Protein AF-A0A961JHN7-F1 (afdb_monomer_lite)

Secondary structure (DSSP, 8-state):
-EEEEEEEETTTTEEEEEETT--SPEEEETTSS-------TT-EEEEEEEEETTEEEEEEEEEEESSTTTTHHHHHHHHHHS-------------PPPP--------------PPPP-

Sequence (118 aa):
MYGVVLWSDKLDRKAVIWCEDHGDLALCRQDDTQLGVSLDAGDWIEFDLETARHQRVACNPRLVAEGVYTTLPETLSSAANAPRQPSRRARNSVLSFPARESLSRDERTGISEEPAPV

Structure (mmCIF, N/CA/C/O backbone):
data_AF-A0A961JHN7-F1
#
_entry.id   AF-A0A961JHN7-F1
#
loop_
_atom_site.group_PDB
_atom_site.id
_atom_site.type_symbol
_atom_site.label_atom_id
_atom_site.label_alt_id
_atom_site.label_comp_id
_atom_site.label_asym_id
_atom_site.label_entity_id
_atom_site.label_seq_id
_atom_site.pdbx_PDB_ins_code
_atom_site.Cartn_x
_atom_site.Cartn_y
_atom_site.Cartn_z
_atom_site.occupancy
_atom_site.B_iso_or_equiv
_atom_site.auth_seq_id
_atom_site.auth_comp_id
_atom_site.auth_asym_id
_atom_site.auth_atom_id
_atom_site.pdbx_PDB_model_num
ATOM 1 N N . MET A 1 1 ? -4.583 10.593 -8.949 1.00 93.88 1 MET A N 1
ATOM 2 C CA . MET A 1 1 ? -3.342 10.452 -8.156 1.00 93.88 1 MET A CA 1
ATOM 3 C C . MET A 1 1 ? -2.885 9.013 -8.283 1.00 93.88 1 MET A C 1
ATOM 5 O O . MET A 1 1 ? -3.753 8.150 -8.251 1.00 93.88 1 MET A O 1
ATOM 9 N N . TYR A 1 2 ? -1.596 8.730 -8.439 1.00 96.38 2 TYR A N 1
ATOM 10 C CA . TYR A 1 2 ? -1.072 7.367 -8.364 1.00 96.38 2 TYR A CA 1
ATOM 11 C C . TYR A 1 2 ? -0.470 7.048 -6.996 1.00 96.38 2 TYR A C 1
ATOM 13 O O . TYR A 1 2 ? -0.033 7.915 -6.229 1.00 96.38 2 TYR A O 1
ATOM 21 N N . GLY A 1 3 ? -0.442 5.757 -6.691 1.00 95.94 3 GLY A N 1
ATOM 22 C CA . GLY A 1 3 ? 0.192 5.246 -5.489 1.00 95.94 3 GLY A CA 1
ATOM 23 C C . GLY A 1 3 ? 0.324 3.736 -5.494 1.00 95.94 3 GLY A C 1
ATOM 24 O O . GLY A 1 3 ? -0.217 3.046 -6.357 1.00 95.94 3 GLY A O 1
ATOM 25 N N . VAL A 1 4 ? 1.066 3.237 -4.513 1.00 96.44 4 VAL A N 1
ATOM 26 C CA . VAL A 1 4 ? 1.297 1.808 -4.309 1.00 96.44 4 VAL A CA 1
ATOM 27 C C . VAL A 1 4 ? 0.588 1.357 -3.043 1.00 96.44 4 VAL A C 1
ATOM 29 O O . VAL A 1 4 ? 0.704 1.998 -1.995 1.00 96.44 4 VAL A O 1
ATOM 32 N N . VAL A 1 5 ? -0.130 0.240 -3.120 1.00 95.38 5 VAL A N 1
ATOM 33 C CA . VAL A 1 5 ? -0.755 -0.387 -1.953 1.00 95.38 5 VAL A CA 1
ATOM 34 C C . VAL A 1 5 ? 0.342 -0.973 -1.064 1.00 95.38 5 VAL A C 1
ATOM 36 O O . VAL A 1 5 ? 1.068 -1.875 -1.469 1.00 95.38 5 VAL A O 1
ATOM 39 N N . LEU A 1 6 ? 0.482 -0.468 0.162 1.00 95.44 6 LEU A N 1
ATOM 40 C CA . LEU A 1 6 ? 1.452 -0.996 1.129 1.00 95.44 6 LEU A CA 1
ATOM 41 C C . LEU A 1 6 ? 0.892 -2.165 1.935 1.00 95.44 6 LEU A C 1
ATOM 43 O O . LEU A 1 6 ? 1.634 -3.040 2.374 1.00 95.44 6 LEU A O 1
ATOM 47 N N . TRP A 1 7 ? -0.415 -2.144 2.164 1.00 94.56 7 TRP A N 1
ATOM 48 C CA . TRP A 1 7 ? -1.125 -3.139 2.947 1.00 94.56 7 TRP A CA 1
ATOM 49 C C . TRP A 1 7 ? -2.600 -3.126 2.568 1.00 94.56 7 TRP A C 1
ATOM 51 O O . TRP A 1 7 ? -3.161 -2.058 2.306 1.00 94.56 7 TRP A O 1
ATOM 61 N N . SER A 1 8 ? -3.231 -4.293 2.603 1.00 91.56 8 SER A N 1
ATOM 62 C CA . SER A 1 8 ? -4.671 -4.444 2.456 1.00 91.56 8 SER A CA 1
ATOM 63 C C . SER A 1 8 ? -5.212 -5.528 3.388 1.00 91.56 8 SER A C 1
ATOM 65 O O . SER A 1 8 ? -4.520 -6.484 3.740 1.00 91.56 8 SER A O 1
ATOM 67 N N . ASP A 1 9 ? -6.469 -5.368 3.790 1.00 89.94 9 ASP A N 1
ATOM 68 C CA . ASP A 1 9 ? -7.266 -6.378 4.477 1.00 89.94 9 ASP A CA 1
ATOM 69 C C . ASP A 1 9 ? -8.536 -6.621 3.669 1.00 89.94 9 ASP A C 1
ATOM 71 O O . ASP A 1 9 ? -9.367 -5.725 3.503 1.00 89.94 9 ASP A O 1
ATOM 75 N N . LYS A 1 10 ? -8.675 -7.846 3.156 1.00 84.81 10 LYS A N 1
ATOM 76 C CA . LYS A 1 10 ? -9.801 -8.256 2.310 1.00 84.81 10 LYS A CA 1
ATOM 77 C C . LYS A 1 10 ? -11.095 -8.445 3.104 1.00 84.81 10 LYS A C 1
ATOM 79 O O . LYS A 1 10 ? -12.170 -8.294 2.532 1.00 84.81 10 LYS A O 1
ATOM 84 N N . LEU A 1 11 ? -11.005 -8.772 4.396 1.00 84.50 11 LEU A N 1
ATOM 85 C CA . LEU A 1 11 ? -12.172 -8.956 5.263 1.00 84.50 11 LEU A CA 1
ATOM 86 C C . LEU A 1 11 ? -12.768 -7.602 5.635 1.00 84.50 11 LEU A C 1
ATOM 88 O O . LEU A 1 11 ? -13.969 -7.382 5.490 1.00 84.50 11 LEU A O 1
ATOM 92 N N . ASP A 1 12 ? -11.898 -6.689 6.054 1.00 83.88 12 ASP A N 1
ATOM 93 C CA . ASP A 1 12 ? -12.272 -5.338 6.461 1.00 83.88 12 ASP A CA 1
ATOM 94 C C . ASP A 1 12 ? -12.401 -4.362 5.282 1.00 83.88 12 ASP A C 1
ATOM 96 O O . ASP A 1 12 ? -12.815 -3.221 5.487 1.00 83.88 12 ASP A O 1
ATOM 100 N N . ARG A 1 13 ? -12.019 -4.790 4.069 1.00 86.50 13 ARG A N 1
ATOM 101 C CA . ARG A 1 13 ? -11.968 -3.983 2.838 1.00 86.50 13 ARG A CA 1
ATOM 102 C C . ARG A 1 13 ? -11.243 -2.649 3.021 1.00 86.50 13 ARG A C 1
ATOM 104 O O . ARG A 1 13 ? -11.697 -1.588 2.581 1.00 86.50 13 ARG A O 1
ATOM 111 N N . LYS A 1 14 ? -10.096 -2.703 3.692 1.00 90.75 14 LYS A N 1
ATOM 112 C CA . LYS A 1 14 ? -9.240 -1.542 3.962 1.00 90.75 14 LYS A CA 1
ATOM 113 C C . LYS A 1 14 ? -7.927 -1.690 3.229 1.00 90.75 14 LYS A C 1
ATOM 115 O O . LYS A 1 14 ? -7.404 -2.792 3.115 1.00 90.75 14 LYS A O 1
ATOM 120 N N . ALA A 1 15 ? -7.366 -0.570 2.800 1.00 92.88 15 ALA A N 1
ATOM 121 C CA . ALA A 1 15 ? -6.009 -0.532 2.286 1.00 92.88 15 ALA A CA 1
ATOM 122 C C . ALA A 1 15 ? -5.286 0.743 2.722 1.00 92.88 15 ALA A C 1
ATOM 124 O O . ALA A 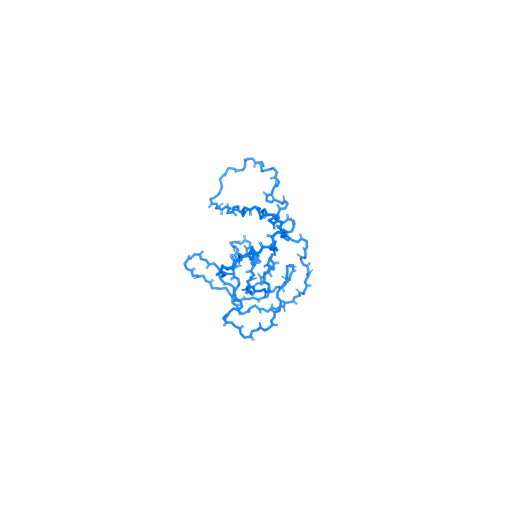1 15 ? -5.900 1.787 2.953 1.00 92.88 15 ALA A O 1
ATOM 125 N N . VAL A 1 16 ? -3.966 0.638 2.834 1.00 94.69 16 VAL A N 1
ATOM 126 C CA . VAL A 1 16 ? -3.052 1.754 3.074 1.00 94.69 16 VAL A CA 1
ATOM 127 C C . VAL A 1 16 ? -2.233 1.959 1.812 1.00 94.69 16 VAL A C 1
ATOM 129 O O . VAL A 1 16 ? -1.628 1.017 1.303 1.00 94.69 16 VAL A O 1
ATOM 132 N N . ILE A 1 17 ? -2.212 3.191 1.319 1.00 95.25 17 ILE A N 1
ATOM 133 C CA . ILE A 1 17 ? -1.596 3.547 0.045 1.00 95.25 17 ILE A CA 1
ATOM 134 C C . ILE A 1 17 ? -0.488 4.561 0.296 1.00 95.25 17 ILE A C 1
ATOM 136 O O . ILE A 1 17 ? -0.678 5.558 1.002 1.00 95.25 17 ILE A O 1
ATOM 140 N N . TRP A 1 18 ? 0.668 4.308 -0.308 1.00 95.69 18 TRP A N 1
ATOM 141 C CA . TRP A 1 18 ? 1.730 5.291 -0.411 1.00 95.69 18 TRP A CA 1
ATOM 142 C C . TRP A 1 18 ? 1.579 6.076 -1.703 1.00 95.69 18 TRP A C 1
ATOM 144 O O . TRP A 1 18 ? 1.527 5.510 -2.794 1.00 95.69 18 TRP A O 1
ATOM 154 N N . CYS A 1 19 ? 1.469 7.386 -1.552 1.00 95.31 19 CYS A N 1
ATOM 155 C CA . CYS A 1 19 ? 1.170 8.298 -2.636 1.00 95.31 19 CYS A CA 1
ATOM 156 C C . CYS A 1 19 ? 2.442 8.692 -3.406 1.00 95.31 19 CYS A C 1
ATOM 158 O O . CYS A 1 19 ? 3.514 8.824 -2.816 1.00 95.31 19 CYS A O 1
ATOM 160 N N . GLU A 1 20 ? 2.309 8.962 -4.706 1.00 95.25 20 GLU A N 1
ATOM 161 C CA . GLU A 1 20 ? 3.402 9.433 -5.580 1.00 95.25 20 GLU A CA 1
ATOM 162 C C . GLU A 1 20 ? 4.072 10.740 -5.125 1.00 95.25 20 GLU A C 1
ATOM 164 O O . GLU A 1 20 ? 5.203 11.030 -5.502 1.00 95.25 20 GLU A O 1
ATOM 169 N N . ASP A 1 21 ? 3.383 11.536 -4.304 1.00 92.88 21 ASP A N 1
ATOM 170 C CA . ASP A 1 21 ? 3.909 12.780 -3.741 1.00 92.88 21 ASP A CA 1
ATOM 171 C C . ASP A 1 21 ? 4.825 12.557 -2.529 1.00 92.88 21 ASP A C 1
ATOM 173 O O . ASP A 1 21 ? 5.353 13.518 -1.968 1.00 92.88 21 ASP A O 1
ATOM 177 N N . HIS A 1 22 ? 5.004 11.298 -2.116 1.00 89.88 22 HIS A N 1
ATOM 178 C CA . HIS A 1 22 ? 5.784 10.876 -0.955 1.00 89.88 22 HIS A CA 1
ATOM 179 C C . HIS A 1 22 ? 5.378 11.573 0.359 1.00 89.88 22 HIS A C 1
ATOM 181 O O . HIS A 1 22 ? 6.170 11.628 1.303 1.00 89.88 22 HIS A O 1
ATOM 187 N N . GLY A 1 23 ? 4.158 12.113 0.425 1.00 86.62 23 GLY A N 1
ATOM 188 C CA . GLY A 1 23 ? 3.597 12.730 1.619 1.00 86.62 23 GLY A CA 1
ATOM 189 C C . GLY A 1 23 ? 3.029 11.698 2.594 1.00 86.62 23 GLY A C 1
ATOM 190 O O . GLY A 1 23 ? 3.415 10.527 2.603 1.00 86.62 23 GLY A O 1
ATOM 191 N N . ASP A 1 24 ? 2.070 12.131 3.414 1.00 91.25 24 ASP A N 1
ATOM 192 C CA . ASP A 1 24 ? 1.380 11.233 4.342 1.00 91.25 24 ASP A CA 1
ATOM 193 C C . ASP A 1 24 ? 0.632 10.115 3.597 1.00 91.25 24 ASP A C 1
ATOM 195 O O . ASP A 1 24 ? 0.217 10.273 2.444 1.00 91.25 24 ASP A O 1
ATOM 199 N N . LEU A 1 25 ? 0.444 8.986 4.282 1.00 94.44 25 LEU A N 1
ATOM 200 C CA . LEU A 1 25 ? -0.263 7.824 3.749 1.00 94.44 25 LEU A CA 1
ATOM 201 C C . LEU A 1 25 ? -1.748 8.125 3.538 1.00 94.44 25 LEU A C 1
ATOM 203 O O . LEU A 1 25 ? -2.365 8.836 4.334 1.00 94.44 25 LEU A O 1
ATOM 207 N N . ALA A 1 26 ? -2.327 7.528 2.498 1.00 94.50 26 ALA A N 1
ATOM 208 C CA . ALA A 1 26 ? -3.759 7.578 2.239 1.00 94.50 26 ALA A CA 1
ATOM 209 C C . ALA A 1 26 ? -4.440 6.276 2.674 1.00 94.50 26 ALA A C 1
ATOM 211 O O . ALA A 1 26 ? -3.906 5.179 2.499 1.00 94.50 26 ALA A O 1
ATOM 212 N N . LEU A 1 27 ? -5.636 6.404 3.243 1.00 93.00 27 LEU A N 1
ATOM 213 C CA . LEU A 1 27 ? -6.474 5.280 3.642 1.00 93.00 27 LEU A CA 1
ATOM 214 C C . LEU A 1 27 ? -7.576 5.072 2.612 1.00 93.00 27 LEU A C 1
ATOM 216 O O . LEU A 1 27 ? -8.328 5.996 2.315 1.00 93.00 27 LEU A O 1
ATOM 220 N N . CYS A 1 28 ? -7.707 3.852 2.115 1.00 89.94 28 CYS A N 1
ATOM 221 C CA . CYS A 1 28 ? -8.840 3.443 1.301 1.00 89.94 28 CYS A CA 1
ATOM 222 C C . CYS A 1 28 ? -9.769 2.559 2.133 1.00 89.94 28 CYS A C 1
ATOM 224 O O . CYS A 1 28 ? -9.314 1.664 2.853 1.00 89.94 28 CYS A O 1
ATOM 226 N N . ARG A 1 29 ? -11.072 2.811 2.029 1.00 86.38 29 ARG A N 1
ATOM 227 C CA . ARG A 1 29 ? -12.131 1.932 2.526 1.00 86.38 29 ARG A CA 1
ATOM 228 C C . ARG A 1 29 ? -13.018 1.611 1.338 1.00 86.38 29 ARG A C 1
ATOM 230 O O . ARG A 1 29 ? -13.594 2.524 0.756 1.00 86.38 29 ARG A O 1
ATOM 237 N N . GLN A 1 30 ? -13.144 0.339 0.977 1.00 69.88 30 GLN A N 1
ATOM 238 C CA . GLN A 1 30 ? -13.983 -0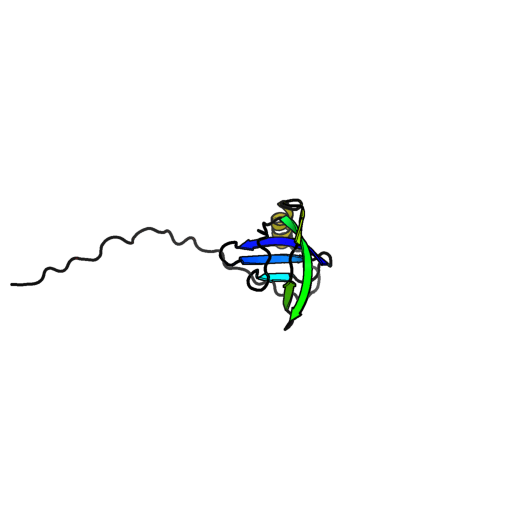.058 -0.163 1.00 69.88 30 GLN A CA 1
ATOM 239 C C . GLN A 1 30 ? -15.475 -0.121 0.211 1.00 69.88 30 GLN A C 1
ATOM 241 O O . GLN A 1 30 ? -16.262 -0.776 -0.464 1.00 69.88 30 GLN A O 1
ATOM 246 N N . ASP A 1 31 ? 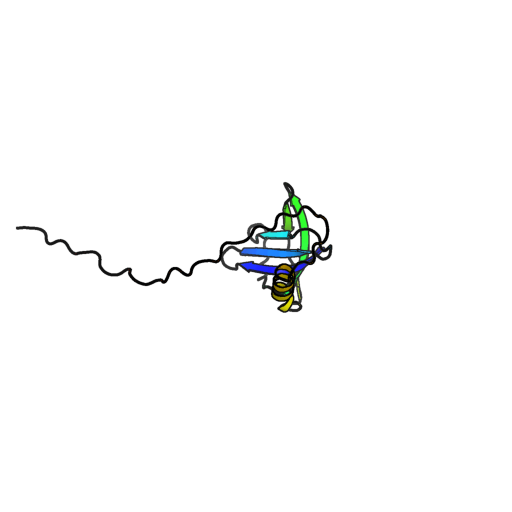-15.869 0.538 1.303 1.00 65.38 31 ASP A N 1
ATOM 247 C CA . ASP A 1 31 ? -17.256 0.610 1.763 1.00 65.38 31 ASP A CA 1
ATOM 248 C C . ASP A 1 31 ? -18.082 1.604 0.929 1.00 65.38 31 ASP A C 1
ATOM 250 O O . ASP A 1 31 ? -19.292 1.435 0.805 1.00 65.38 31 ASP A O 1
ATOM 254 N N . ASP A 1 32 ? -17.427 2.608 0.329 1.00 52.28 32 ASP A N 1
ATOM 255 C CA . ASP A 1 32 ? -18.106 3.742 -0.310 1.00 52.28 32 ASP A CA 1
ATOM 256 C C . ASP A 1 32 ? -18.290 3.622 -1.828 1.00 52.28 32 ASP A C 1
ATOM 258 O O . ASP A 1 32 ? -19.023 4.420 -2.411 1.00 52.28 32 ASP A O 1
ATOM 262 N N . THR A 1 33 ? -17.667 2.661 -2.521 1.00 45.94 33 THR A N 1
ATOM 263 C CA . THR A 1 33 ? -17.687 2.676 -3.994 1.00 45.94 33 THR A CA 1
ATOM 264 C C . THR A 1 33 ? -17.734 1.300 -4.645 1.00 45.94 33 THR A C 1
ATOM 266 O O . THR A 1 33 ? -17.109 0.332 -4.235 1.00 45.94 33 THR A O 1
ATOM 269 N N . GLN A 1 34 ? -18.517 1.267 -5.715 1.00 51.81 34 GLN A N 1
ATOM 270 C CA . GLN A 1 34 ? -19.004 0.159 -6.529 1.00 51.81 34 GLN A CA 1
ATOM 271 C C . GLN A 1 34 ? -17.928 -0.640 -7.295 1.00 51.81 34 GLN A C 1
ATOM 273 O O . GLN A 1 34 ? -18.231 -1.237 -8.327 1.00 51.81 34 GLN A O 1
ATOM 278 N N . LEU A 1 35 ? -16.672 -0.650 -6.849 1.00 55.34 35 LEU A N 1
ATOM 279 C CA . LEU A 1 35 ? -15.578 -1.312 -7.555 1.00 55.34 35 LEU A CA 1
ATOM 280 C C . LEU A 1 35 ? -15.158 -2.584 -6.822 1.00 55.34 35 LEU A C 1
ATOM 282 O O . LEU A 1 35 ? -14.486 -2.544 -5.798 1.00 55.34 35 LEU A O 1
ATOM 286 N N . GLY A 1 36 ? -15.511 -3.732 -7.403 1.00 61.75 36 GLY A N 1
ATOM 287 C CA . GLY A 1 36 ? -15.032 -5.060 -7.008 1.00 61.75 36 GLY A CA 1
ATOM 288 C C . GLY A 1 36 ? -13.550 -5.304 -7.322 1.00 61.75 36 GLY A C 1
ATOM 289 O O . GLY A 1 36 ? -13.193 -6.396 -7.751 1.00 61.75 36 GLY A O 1
ATOM 290 N N . VAL A 1 37 ? -12.694 -4.290 -7.167 1.00 72.12 37 VAL A N 1
ATOM 291 C CA . VAL A 1 37 ? -11.248 -4.410 -7.368 1.00 72.12 37 VAL A CA 1
ATOM 292 C C . VAL A 1 37 ? -10.626 -4.921 -6.071 1.00 72.12 37 VAL A C 1
ATOM 294 O O . VAL A 1 37 ? -10.671 -4.250 -5.041 1.00 72.12 37 VAL A O 1
ATOM 297 N N . SER A 1 38 ? -10.053 -6.124 -6.112 1.00 83.94 38 SER A N 1
ATOM 298 C CA . SER A 1 38 ? -9.213 -6.637 -5.026 1.00 83.94 38 SER A CA 1
ATOM 299 C C . SER A 1 38 ? -7.880 -5.902 -5.070 1.00 83.94 38 SER A C 1
ATOM 301 O O . SER A 1 38 ? -7.205 -5.949 -6.090 1.00 83.94 38 SER A O 1
ATOM 303 N N . LEU A 1 39 ? -7.525 -5.225 -3.980 1.00 89.81 39 LEU A N 1
ATOM 304 C CA . LEU A 1 39 ? -6.225 -4.579 -3.828 1.00 89.81 39 LEU A CA 1
ATOM 305 C C . LEU A 1 39 ? -5.317 -5.470 -2.988 1.00 89.81 39 LEU A C 1
ATOM 307 O O . LEU A 1 39 ? -5.692 -5.872 -1.883 1.00 89.81 39 LEU A O 1
ATOM 311 N N . ASP A 1 40 ? -4.123 -5.737 -3.490 1.00 92.56 40 ASP A N 1
ATOM 312 C CA . ASP A 1 40 ? -3.073 -6.495 -2.828 1.00 92.56 40 ASP A CA 1
ATOM 313 C C . ASP A 1 40 ? -1.812 -5.636 -2.649 1.00 92.56 40 ASP A C 1
ATOM 315 O O . ASP A 1 40 ? -1.576 -4.645 -3.342 1.00 92.56 40 ASP A O 1
ATOM 319 N N . ALA A 1 41 ? -1.003 -5.973 -1.643 1.00 94.38 41 ALA A N 1
ATOM 320 C CA . ALA A 1 41 ? 0.216 -5.225 -1.363 1.00 94.38 41 ALA A CA 1
ATOM 321 C C . ALA A 1 41 ? 1.190 -5.300 -2.553 1.00 94.38 41 ALA A C 1
ATOM 323 O O . ALA A 1 41 ? 1.509 -6.379 -3.050 1.00 94.38 41 ALA A O 1
ATOM 324 N N . GLY A 1 42 ? 1.692 -4.142 -2.981 1.00 94.38 42 GLY A N 1
ATOM 325 C CA . GLY A 1 42 ? 2.543 -3.990 -4.158 1.00 94.38 42 GLY A CA 1
ATOM 326 C C . GLY A 1 42 ? 1.802 -3.619 -5.442 1.00 94.38 42 GLY A C 1
ATOM 327 O O . GLY A 1 42 ? 2.466 -3.370 -6.450 1.00 94.38 42 GLY A O 1
ATOM 328 N N . ASP A 1 43 ? 0.471 -3.535 -5.417 1.00 94.81 43 ASP A N 1
ATOM 329 C CA . ASP A 1 43 ? -0.309 -3.064 -6.560 1.00 94.81 43 ASP A CA 1
ATOM 330 C C . ASP A 1 43 ? -0.093 -1.576 -6.811 1.00 94.81 43 ASP A C 1
ATOM 332 O O . ASP A 1 43 ? -0.065 -0.762 -5.882 1.00 94.81 43 ASP A O 1
ATOM 336 N N . TRP A 1 44 ? 0.021 -1.223 -8.089 1.00 96.12 44 TRP A N 1
ATOM 337 C CA . TRP A 1 44 ? 0.068 0.155 -8.549 1.00 96.12 44 TRP A CA 1
ATOM 338 C C . TRP A 1 44 ? -1.323 0.593 -8.990 1.00 96.12 44 TRP A C 1
ATOM 340 O O . TRP A 1 44 ? -1.951 -0.046 -9.840 1.00 96.12 44 TRP A O 1
ATOM 350 N N . ILE A 1 45 ? -1.810 1.681 -8.402 1.00 94.69 45 ILE A N 1
ATOM 351 C CA . ILE A 1 45 ? -3.190 2.129 -8.563 1.00 94.69 45 ILE A CA 1
ATOM 352 C C . ILE A 1 45 ? -3.277 3.620 -8.874 1.00 94.69 45 ILE A C 1
ATOM 354 O O . ILE A 1 45 ? -2.409 4.405 -8.492 1.00 94.69 45 ILE A O 1
ATOM 358 N N . GLU A 1 46 ? -4.372 3.999 -9.520 1.00 95.56 46 GLU A N 1
ATOM 359 C CA . GLU A 1 46 ? -4.850 5.369 -9.670 1.00 95.56 46 GLU A CA 1
ATOM 360 C C . GLU A 1 46 ? -6.064 5.582 -8.753 1.00 95.56 46 GLU A C 1
ATOM 362 O O . GLU A 1 46 ? -6.905 4.699 -8.620 1.00 95.56 46 GLU A O 1
ATOM 367 N N . PHE A 1 47 ? -6.176 6.739 -8.108 1.00 93.44 47 PHE A N 1
ATOM 368 C CA . PHE A 1 47 ? -7.288 7.077 -7.221 1.00 93.44 47 PHE A CA 1
ATOM 369 C C . PHE A 1 47 ? -7.505 8.592 -7.122 1.00 93.44 47 PHE A C 1
ATOM 371 O O . PHE A 1 47 ? -6.626 9.399 -7.454 1.00 93.44 47 PHE A O 1
ATOM 378 N N . ASP A 1 48 ? -8.672 8.968 -6.608 1.00 93.69 48 ASP A N 1
ATOM 379 C CA . ASP A 1 48 ? -9.004 10.334 -6.216 1.00 93.69 48 ASP A CA 1
ATOM 380 C C . ASP A 1 48 ? -8.616 10.553 -4.750 1.00 93.69 48 ASP A C 1
ATOM 382 O O . ASP A 1 48 ? -8.867 9.699 -3.899 1.00 93.69 48 ASP A O 1
ATOM 386 N N . LEU A 1 49 ? -7.990 11.688 -4.437 1.00 92.50 49 LEU A N 1
ATOM 387 C CA . LEU A 1 49 ? -7.561 12.002 -3.077 1.00 92.50 49 LEU A CA 1
ATOM 388 C C . LEU A 1 49 ? -8.486 13.040 -2.446 1.00 92.50 49 LEU A C 1
ATOM 390 O O . LEU A 1 49 ? -8.539 14.188 -2.885 1.00 92.50 49 LEU A O 1
ATOM 394 N N . GLU A 1 50 ? -9.108 12.665 -1.337 1.00 92.69 50 GLU A N 1
ATOM 395 C CA . GLU A 1 50 ? -9.840 13.580 -0.471 1.00 92.69 50 GLU A CA 1
ATOM 396 C C . GLU A 1 50 ? -9.091 13.777 0.846 1.00 92.69 50 GLU A C 1
ATOM 398 O O . GLU A 1 50 ? -8.488 12.856 1.396 1.00 92.69 50 GLU A O 1
ATOM 403 N N . THR A 1 51 ? -9.109 15.000 1.377 1.00 90.56 51 THR A N 1
ATOM 404 C CA . THR A 1 51 ? -8.535 15.292 2.695 1.00 90.56 51 THR A CA 1
ATOM 405 C C . THR A 1 51 ? -9.638 15.740 3.635 1.00 90.56 51 THR A C 1
ATOM 407 O O . THR A 1 51 ? -10.210 16.816 3.472 1.00 90.56 51 THR A O 1
ATOM 410 N N . ALA A 1 52 ? -9.914 14.930 4.653 1.00 83.81 52 ALA A N 1
ATOM 411 C CA . ALA A 1 52 ? -10.922 15.215 5.663 1.00 83.81 52 ALA A CA 1
ATOM 412 C C . ALA A 1 52 ? -10.304 15.089 7.057 1.00 83.81 52 ALA A C 1
ATOM 414 O O . ALA A 1 52 ? -9.683 14.083 7.383 1.00 83.81 52 ALA A O 1
ATOM 415 N N . ARG A 1 53 ? -10.474 16.112 7.905 1.00 85.25 53 ARG A N 1
ATOM 416 C CA . ARG A 1 53 ? -9.976 16.120 9.300 1.00 85.25 53 ARG A CA 1
ATOM 417 C C . ARG A 1 53 ? -8.479 15.772 9.438 1.00 85.25 53 ARG A C 1
ATOM 419 O O . ARG A 1 53 ? -8.102 15.121 10.404 1.00 85.25 53 ARG A O 1
ATOM 426 N N . HIS A 1 54 ? -7.634 16.238 8.513 1.00 85.00 54 HIS A N 1
ATOM 427 C CA . HIS A 1 54 ? -6.192 15.921 8.433 1.00 85.00 54 HIS A CA 1
ATOM 428 C C . HIS A 1 54 ? -5.863 14.460 8.090 1.00 85.00 54 HIS A C 1
ATOM 430 O O . HIS A 1 54 ? -4.715 14.046 8.209 1.00 85.00 54 HIS A O 1
ATOM 436 N N . GLN A 1 55 ? -6.846 13.682 7.643 1.00 89.00 55 GLN A N 1
ATOM 437 C CA . GLN A 1 55 ? -6.638 12.344 7.117 1.00 89.00 55 GLN A CA 1
ATOM 438 C C . GLN A 1 55 ? -6.795 12.363 5.598 1.00 89.00 55 GLN A C 1
ATOM 440 O O . GLN A 1 55 ? -7.752 12.927 5.065 1.00 89.00 55 GLN A O 1
ATOM 445 N N . ARG A 1 56 ? -5.851 11.720 4.916 1.00 93.81 56 ARG A N 1
ATOM 446 C CA . ARG A 1 56 ? -5.892 11.473 3.477 1.00 93.81 56 ARG A CA 1
ATOM 447 C C . ARG A 1 56 ? -6.720 10.221 3.209 1.00 93.81 56 ARG A C 1
ATOM 449 O O . ARG A 1 56 ? -6.443 9.161 3.775 1.00 93.81 56 ARG A O 1
ATOM 456 N N . VAL A 1 57 ? -7.734 10.348 2.368 1.00 93.31 57 VAL A N 1
ATOM 457 C CA . VAL A 1 57 ? -8.635 9.265 1.978 1.00 93.31 57 VAL A CA 1
ATOM 458 C C . VAL A 1 57 ? -8.517 9.057 0.475 1.00 93.31 57 VAL A C 1
ATOM 460 O O . VAL A 1 57 ? -8.593 10.013 -0.293 1.00 93.31 57 VAL A O 1
ATOM 463 N N . ALA A 1 58 ? -8.279 7.813 0.074 1.00 92.75 58 ALA A N 1
ATOM 464 C CA . ALA A 1 58 ? -8.238 7.408 -1.321 1.00 92.75 58 ALA A CA 1
ATOM 465 C C . ALA A 1 58 ? -9.610 6.869 -1.740 1.00 92.75 58 ALA A C 1
ATOM 467 O O . ALA A 1 58 ? -10.091 5.873 -1.190 1.00 92.75 58 ALA A O 1
ATOM 468 N N . CYS A 1 59 ? -10.204 7.525 -2.727 1.00 91.12 59 CYS A N 1
ATOM 469 C CA . CYS A 1 59 ? -11.513 7.230 -3.292 1.00 91.12 59 CYS A CA 1
ATOM 470 C C . CYS A 1 59 ? -11.358 6.697 -4.724 1.00 91.12 59 CYS A C 1
ATOM 472 O O . CYS A 1 59 ? -10.377 6.995 -5.403 1.00 91.12 59 CYS A O 1
ATOM 474 N N . ASN A 1 60 ? -12.337 5.921 -5.198 1.00 90.12 60 ASN A N 1
ATOM 475 C CA . ASN A 1 60 ? -12.376 5.400 -6.572 1.00 90.12 60 ASN A CA 1
ATOM 476 C C . ASN A 1 60 ? -11.074 4.707 -7.043 1.00 90.12 60 ASN A C 1
ATOM 478 O O . ASN A 1 60 ? -10.567 5.050 -8.115 1.00 90.12 60 ASN A O 1
ATOM 482 N N . PRO A 1 61 ? -10.504 3.750 -6.282 1.00 91.00 61 PRO A N 1
ATOM 483 C CA . PRO A 1 61 ? -9.252 3.113 -6.675 1.00 91.00 61 PRO A CA 1
ATOM 484 C C . PRO A 1 61 ? -9.418 2.303 -7.968 1.00 91.00 61 PRO A C 1
ATOM 486 O O . PRO A 1 61 ? -10.333 1.490 -8.096 1.00 91.00 61 PRO A O 1
ATOM 489 N N . ARG A 1 62 ? -8.497 2.491 -8.910 1.00 92.00 62 ARG A N 1
ATOM 490 C CA . ARG A 1 62 ? -8.382 1.763 -10.175 1.00 92.00 62 ARG A CA 1
ATOM 491 C C . ARG A 1 62 ? -7.019 1.099 -10.248 1.00 92.00 62 ARG A C 1
ATOM 493 O O . ARG A 1 62 ? -5.993 1.752 -10.083 1.00 92.00 62 ARG A O 1
ATOM 500 N N . LEU A 1 63 ? -7.014 -0.198 -10.515 1.00 92.44 63 LEU A N 1
ATOM 501 C CA . LEU A 1 63 ? -5.787 -0.954 -10.700 1.00 92.44 63 LEU A CA 1
ATOM 502 C C . LEU A 1 63 ? -5.121 -0.557 -12.023 1.00 92.44 63 LEU A C 1
ATOM 504 O O . LEU A 1 63 ? -5.745 -0.638 -13.080 1.00 92.44 63 LEU A O 1
ATOM 508 N N . VAL A 1 64 ? -3.863 -0.126 -11.949 1.00 94.88 64 VAL A N 1
ATOM 509 C CA . VAL A 1 64 ? -3.032 0.196 -13.117 1.00 94.88 64 VAL A CA 1
ATOM 510 C C . VAL A 1 64 ? -2.165 -1.006 -13.472 1.00 94.88 64 VAL A C 1
ATOM 512 O O . VAL A 1 64 ? -2.093 -1.389 -14.638 1.00 94.88 64 VAL A O 1
ATOM 515 N N . ALA A 1 65 ? -1.528 -1.615 -12.468 1.00 93.81 65 ALA A N 1
ATOM 516 C CA . ALA A 1 65 ? -0.750 -2.836 -12.630 1.00 93.81 65 ALA A CA 1
ATOM 517 C C . ALA A 1 65 ? -0.668 -3.631 -11.318 1.00 93.81 65 ALA A C 1
ATOM 519 O O . ALA A 1 65 ? -0.450 -3.062 -10.248 1.00 93.81 65 ALA A O 1
ATOM 520 N N . GLU A 1 66 ? -0.800 -4.952 -11.419 1.00 93.19 66 GLU A N 1
ATOM 521 C CA . GLU A 1 66 ? -0.752 -5.874 -10.279 1.00 93.19 66 GLU A CA 1
ATOM 522 C C . GLU A 1 66 ? 0.691 -6.172 -9.863 1.00 93.19 66 GLU A C 1
ATOM 524 O O . GLU A 1 66 ? 1.549 -6.438 -10.708 1.00 93.19 66 GLU A O 1
ATOM 529 N N . GLY A 1 67 ? 0.962 -6.149 -8.557 1.00 89.69 67 GLY A N 1
ATOM 530 C CA . GLY A 1 67 ? 2.177 -6.704 -7.953 1.00 89.69 67 GLY A CA 1
ATOM 531 C C . GLY A 1 67 ? 3.525 -6.123 -8.409 1.00 89.69 67 GLY A C 1
ATOM 532 O O . GLY A 1 67 ? 4.570 -6.710 -8.118 1.00 89.69 67 GLY A O 1
ATOM 533 N N . VAL A 1 68 ? 3.545 -4.978 -9.098 1.00 93.62 68 VAL A N 1
ATOM 534 C CA . VAL A 1 68 ? 4.780 -4.363 -9.629 1.00 93.62 68 VAL A CA 1
ATOM 535 C C . VAL A 1 68 ? 5.759 -3.985 -8.512 1.00 93.62 68 VAL A C 1
ATOM 537 O O . VAL A 1 68 ? 6.973 -3.997 -8.711 1.00 93.62 68 VAL A O 1
ATOM 540 N N . TYR A 1 69 ? 5.243 -3.694 -7.317 1.00 93.44 69 TYR A N 1
ATOM 541 C CA . TYR A 1 69 ? 6.009 -3.181 -6.184 1.00 93.44 69 TYR A CA 1
ATOM 542 C C . TYR A 1 69 ? 5.885 -4.058 -4.929 1.00 93.44 69 TYR A C 1
ATOM 544 O O . TYR A 1 69 ? 5.863 -3.554 -3.808 1.00 93.44 69 TYR A O 1
ATOM 552 N N . THR A 1 70 ? 5.820 -5.380 -5.088 1.00 92.19 70 THR A N 1
ATOM 553 C CA . THR A 1 70 ? 5.660 -6.352 -3.980 1.00 92.19 70 THR A CA 1
ATOM 554 C C . THR A 1 70 ? 6.722 -6.266 -2.881 1.00 92.19 70 THR A C 1
ATOM 556 O O . THR A 1 70 ? 6.421 -6.530 -1.721 1.00 92.19 70 THR A O 1
ATOM 559 N N . THR A 1 71 ? 7.953 -5.862 -3.205 1.00 92.12 71 THR A N 1
ATOM 560 C CA . THR A 1 71 ? 9.052 -5.722 -2.229 1.00 92.12 71 THR A CA 1
ATOM 561 C C . THR A 1 71 ? 9.063 -4.371 -1.514 1.00 92.12 71 THR A C 1
ATOM 563 O O . THR A 1 71 ? 9.817 -4.170 -0.557 1.00 92.12 71 THR A O 1
ATOM 566 N N . LEU A 1 72 ? 8.242 -3.418 -1.962 1.00 91.12 72 LEU A N 1
ATOM 567 C CA . LEU A 1 72 ? 8.236 -2.059 -1.434 1.00 91.12 72 LEU A CA 1
ATOM 568 C C . LEU A 1 72 ? 7.800 -1.983 0.040 1.00 91.12 72 LEU A C 1
ATOM 570 O O . LEU A 1 72 ? 8.490 -1.298 0.799 1.00 91.12 72 LEU A O 1
ATOM 574 N N . PRO A 1 73 ? 6.739 -2.686 0.494 1.00 89.25 73 PRO A N 1
ATOM 575 C CA . PRO A 1 73 ? 6.340 -2.660 1.902 1.00 89.25 73 PRO A CA 1
ATOM 576 C C . PRO A 1 73 ? 7.453 -3.151 2.834 1.00 89.25 73 PRO A C 1
ATOM 578 O O . PRO A 1 73 ? 7.710 -2.546 3.879 1.00 89.25 73 PRO A O 1
ATOM 581 N N . GLU A 1 74 ? 8.155 -4.215 2.436 1.00 90.44 74 GLU A N 1
ATOM 582 C CA . GLU A 1 74 ? 9.288 -4.754 3.188 1.00 90.44 74 GLU A CA 1
ATOM 583 C C . GLU A 1 74 ? 10.457 -3.765 3.194 1.00 90.44 74 GLU A C 1
ATOM 585 O O . GLU A 1 74 ? 10.967 -3.425 4.258 1.00 90.44 74 GLU A O 1
ATOM 590 N N . THR A 1 75 ? 10.810 -3.209 2.033 1.00 91.00 75 THR A N 1
ATOM 591 C CA . THR A 1 75 ? 11.901 -2.231 1.901 1.00 91.00 75 THR A CA 1
ATOM 592 C C . THR A 1 75 ? 11.671 -0.996 2.776 1.00 91.00 75 THR A C 1
ATOM 594 O O . THR A 1 75 ? 12.586 -0.544 3.468 1.00 91.00 75 THR A O 1
ATOM 597 N N . LEU A 1 76 ? 10.444 -0.464 2.797 1.00 87.69 76 LEU A N 1
ATOM 598 C CA . LEU A 1 76 ? 10.072 0.660 3.660 1.00 87.69 76 LEU A CA 1
ATOM 599 C C . LEU A 1 76 ? 10.138 0.285 5.144 1.00 87.69 76 LEU A C 1
ATOM 601 O O . LEU A 1 76 ? 10.622 1.076 5.955 1.00 87.69 76 LEU A O 1
ATOM 605 N N . SER A 1 77 ? 9.713 -0.928 5.500 1.00 88.38 77 SER A N 1
ATOM 606 C CA . SER A 1 77 ? 9.788 -1.436 6.874 1.00 88.38 77 SER A CA 1
ATOM 607 C C . SER A 1 77 ? 11.239 -1.594 7.339 1.00 88.38 77 SER A C 1
ATOM 609 O O . SER A 1 77 ? 11.594 -1.163 8.437 1.00 88.38 77 SER A O 1
ATOM 611 N N . SER A 1 78 ? 12.115 -2.142 6.494 1.00 88.94 78 SER A N 1
ATOM 612 C CA . SER A 1 78 ? 13.551 -2.241 6.766 1.00 88.94 78 SER A CA 1
ATOM 613 C C . SER A 1 78 ? 14.197 -0.864 6.903 1.00 88.94 78 SER A C 1
ATOM 615 O O . SER A 1 78 ? 14.976 -0.645 7.829 1.00 88.94 78 SER A O 1
ATOM 617 N N . ALA A 1 79 ? 13.845 0.088 6.035 1.00 87.62 79 ALA A N 1
ATOM 618 C CA . ALA A 1 79 ? 14.349 1.458 6.105 1.00 87.62 79 ALA A CA 1
ATOM 619 C C . ALA A 1 79 ? 13.890 2.189 7.378 1.00 87.62 79 ALA A C 1
ATOM 621 O O . ALA A 1 79 ? 14.663 2.946 7.966 1.00 87.62 79 ALA A O 1
ATOM 622 N N . ALA A 1 80 ? 12.661 1.942 7.838 1.00 84.31 80 ALA A N 1
ATOM 623 C CA . ALA A 1 80 ? 12.146 2.497 9.087 1.00 84.31 80 ALA A CA 1
ATOM 624 C C . ALA A 1 80 ? 12.868 1.938 10.327 1.00 84.31 80 ALA A C 1
ATOM 626 O O . ALA A 1 80 ? 13.069 2.672 11.296 1.00 84.31 80 ALA A O 1
ATOM 627 N N . ASN A 1 81 ? 13.284 0.668 10.276 1.00 83.38 81 ASN A N 1
ATOM 628 C CA . ASN A 1 81 ? 13.980 -0.032 11.361 1.00 83.38 81 ASN A CA 1
ATOM 629 C C . ASN A 1 81 ? 15.512 0.100 11.313 1.00 83.38 81 ASN A C 1
ATOM 631 O O . ASN A 1 81 ? 16.197 -0.325 12.245 1.00 83.38 81 ASN A O 1
ATOM 635 N N . ALA A 1 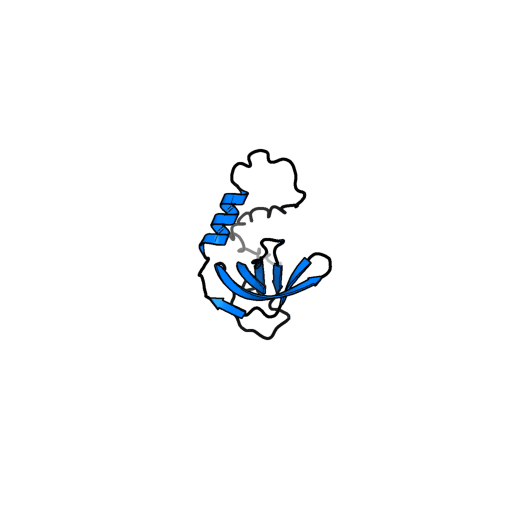82 ? 16.068 0.675 10.244 1.00 78.56 82 ALA A N 1
ATOM 636 C CA . ALA A 1 82 ? 17.499 0.909 10.135 1.00 78.56 82 ALA A CA 1
ATOM 637 C C . ALA A 1 82 ? 17.982 1.872 11.242 1.00 78.56 82 ALA A C 1
ATOM 639 O O . ALA A 1 82 ? 17.246 2.793 11.620 1.00 78.56 82 ALA A O 1
ATOM 640 N N . PRO A 1 83 ? 19.220 1.713 11.756 1.00 74.38 83 PRO A N 1
ATOM 641 C CA . PRO A 1 83 ? 19.769 2.614 12.759 1.00 74.38 83 PRO A CA 1
ATOM 642 C C . PRO A 1 83 ? 19.767 4.041 12.214 1.00 74.38 83 PRO A C 1
ATOM 644 O O . PRO A 1 83 ? 20.548 4.400 11.330 1.00 74.38 83 PRO A O 1
ATOM 647 N N . ARG A 1 84 ? 18.859 4.868 12.734 1.00 62.84 84 ARG A N 1
ATOM 648 C CA . ARG A 1 84 ? 18.791 6.277 12.370 1.00 62.84 84 ARG A CA 1
ATOM 649 C C . ARG A 1 84 ? 20.069 6.948 12.856 1.00 62.84 84 ARG A C 1
ATOM 651 O O . ARG A 1 84 ? 20.247 7.143 14.058 1.00 62.84 84 ARG A O 1
ATOM 658 N N . GLN A 1 85 ? 20.940 7.356 11.932 1.00 60.38 85 GLN A N 1
ATOM 659 C CA . GLN A 1 85 ? 21.890 8.418 12.252 1.00 60.38 85 GLN A CA 1
ATOM 660 C C . GLN A 1 85 ? 21.078 9.614 12.776 1.00 60.38 85 GLN A C 1
ATOM 662 O O . GLN A 1 85 ? 20.020 9.903 12.203 1.00 60.38 85 GLN A O 1
ATOM 667 N N . PRO A 1 86 ? 21.502 10.281 13.865 1.00 51.28 86 PRO A N 1
ATOM 668 C CA . PRO A 1 86 ? 20.733 11.357 14.474 1.00 51.28 86 PRO A CA 1
ATOM 669 C C . PRO A 1 86 ? 20.638 12.543 13.508 1.00 51.28 86 PRO A C 1
ATOM 671 O O . PRO A 1 86 ? 21.455 13.460 13.514 1.00 51.28 86 PRO A O 1
ATOM 674 N N . SER A 1 87 ? 19.613 12.522 12.661 1.00 57.88 87 SER A N 1
ATOM 675 C CA . SER A 1 87 ? 19.212 13.640 11.829 1.00 57.88 87 SER A CA 1
ATOM 676 C C . SER A 1 87 ? 18.278 14.523 12.650 1.00 57.88 87 SER A C 1
ATOM 678 O O . SER A 1 87 ? 17.271 14.110 13.229 1.00 57.88 87 SER A O 1
ATOM 680 N N . ARG A 1 88 ? 18.700 15.774 12.789 1.00 55.62 88 ARG A N 1
ATOM 681 C CA . ARG A 1 88 ? 18.083 16.783 13.639 1.00 55.62 88 ARG A CA 1
ATOM 682 C C . ARG A 1 88 ? 16.710 17.185 13.072 1.00 55.62 88 ARG A C 1
ATOM 684 O O . ARG A 1 88 ? 16.663 17.960 12.129 1.00 55.62 88 ARG A O 1
ATOM 691 N N . ARG A 1 89 ? 15.635 16.740 13.745 1.00 54.78 89 ARG A N 1
ATOM 692 C CA . ARG A 1 89 ? 14.213 17.171 13.660 1.00 54.78 89 ARG A CA 1
ATOM 693 C C . ARG A 1 89 ? 13.437 16.874 12.359 1.00 54.78 89 ARG A C 1
ATOM 695 O O . ARG A 1 89 ? 13.686 17.504 11.345 1.00 54.78 89 ARG A O 1
ATOM 702 N N . ALA A 1 90 ? 12.331 16.131 12.493 1.00 48.72 90 ALA A N 1
ATOM 703 C CA . ALA A 1 90 ? 11.013 16.474 11.926 1.00 48.72 90 ALA A CA 1
ATOM 704 C C . ALA A 1 90 ? 9.897 15.676 12.640 1.00 48.72 90 ALA A C 1
ATOM 706 O O . ALA A 1 90 ? 10.124 14.570 13.124 1.00 48.72 90 ALA A O 1
ATOM 707 N N . ARG A 1 91 ? 8.724 16.299 12.789 1.00 50.34 91 ARG A N 1
ATOM 708 C CA . ARG A 1 91 ? 7.656 15.996 13.757 1.00 50.34 91 ARG A CA 1
ATOM 709 C C . ARG A 1 91 ? 6.571 15.055 13.198 1.00 50.34 91 ARG A C 1
ATOM 711 O O . ARG A 1 91 ? 5.435 15.491 13.054 1.00 50.34 91 ARG A O 1
ATOM 718 N N . ASN A 1 92 ? 6.868 13.784 12.934 1.00 57.38 92 ASN A N 1
ATOM 719 C CA . ASN A 1 92 ? 5.833 12.835 12.489 1.00 57.38 92 ASN A CA 1
ATOM 720 C C . ASN A 1 92 ? 5.754 11.658 13.470 1.00 57.38 92 ASN A C 1
ATOM 722 O O . ASN A 1 92 ? 6.735 10.939 13.665 1.00 57.38 92 ASN A O 1
ATOM 726 N N . SER A 1 93 ? 4.605 11.501 14.136 1.00 49.75 93 SER A N 1
ATOM 727 C CA . SER A 1 93 ? 4.370 10.412 15.085 1.00 49.75 93 SER A CA 1
ATOM 728 C C . SER A 1 93 ? 4.187 9.098 14.329 1.00 49.75 93 SER A C 1
ATOM 730 O O . SER A 1 93 ? 3.158 8.881 13.692 1.00 49.75 93 SER A O 1
ATOM 732 N N . VAL A 1 94 ? 5.176 8.214 14.416 1.00 60.88 94 VAL A N 1
ATOM 733 C CA . VAL A 1 94 ? 5.013 6.813 14.023 1.00 60.88 94 VAL A CA 1
ATOM 734 C C . VAL A 1 94 ? 4.247 6.124 15.150 1.00 60.88 94 VAL A C 1
ATOM 736 O O . VAL A 1 94 ? 4.746 6.039 16.271 1.00 60.88 94 VAL A O 1
ATOM 739 N N . LEU A 1 95 ? 3.016 5.686 14.880 1.00 46.41 95 LEU A N 1
ATOM 740 C CA . LEU A 1 95 ? 2.284 4.808 15.789 1.00 46.41 95 LEU A CA 1
ATOM 741 C C . LEU A 1 95 ? 2.839 3.393 15.618 1.00 46.41 95 LEU A C 1
ATOM 743 O O . LEU A 1 95 ? 2.682 2.785 14.562 1.00 46.41 95 LEU A O 1
ATOM 747 N N . SER A 1 96 ? 3.507 2.882 16.647 1.00 47.28 96 SER A N 1
ATOM 748 C CA . SER A 1 96 ? 3.923 1.482 16.690 1.00 47.28 96 SER A CA 1
ATOM 749 C C . SER A 1 96 ? 2.694 0.599 16.874 1.00 47.28 96 SER A C 1
ATOM 751 O O . SER A 1 96 ? 1.953 0.762 17.845 1.00 47.28 96 SER A O 1
ATOM 753 N N . PHE A 1 97 ? 2.483 -0.357 15.974 1.00 50.06 97 PHE A N 1
ATOM 754 C CA . PHE A 1 97 ? 1.518 -1.423 16.213 1.00 50.06 97 PHE A CA 1
ATOM 755 C C . PHE A 1 97 ? 2.129 -2.413 17.214 1.00 50.06 97 PHE A C 1
ATOM 757 O O . PHE A 1 97 ? 3.240 -2.892 16.971 1.00 50.06 97 PHE A O 1
ATOM 764 N N . PRO A 1 98 ? 1.460 -2.725 18.340 1.00 42.72 98 PRO A N 1
ATOM 765 C CA . PRO A 1 98 ? 1.915 -3.807 19.197 1.00 42.72 98 PRO A CA 1
ATOM 766 C C . PRO A 1 98 ? 1.861 -5.113 18.400 1.00 42.72 98 PRO A C 1
ATOM 768 O O . PRO A 1 98 ? 0.881 -5.383 17.698 1.00 42.72 98 PRO A O 1
ATOM 771 N N . ALA A 1 99 ? 2.928 -5.908 18.482 1.00 46.75 99 ALA A N 1
ATOM 772 C CA . ALA A 1 99 ? 2.949 -7.239 17.897 1.00 46.75 99 ALA A CA 1
ATOM 773 C C . ALA A 1 99 ? 1.763 -8.035 18.457 1.00 46.75 99 ALA A C 1
ATOM 775 O O . ALA A 1 99 ? 1.562 -8.082 19.671 1.00 46.75 99 ALA A O 1
ATOM 776 N N . ARG A 1 100 ? 0.953 -8.629 17.574 1.00 48.56 100 ARG A N 1
ATOM 777 C CA . ARG A 1 100 ? -0.076 -9.586 17.987 1.00 48.56 100 ARG A CA 1
ATOM 778 C C . ARG A 1 100 ? 0.638 -10.764 18.641 1.00 48.56 100 ARG A C 1
ATOM 780 O O . ARG A 1 100 ? 1.233 -11.578 17.939 1.00 48.56 100 ARG A O 1
ATOM 787 N N . GLU A 1 101 ? 0.569 -10.857 19.964 1.00 47.16 101 GLU A N 1
ATOM 788 C CA . GLU A 1 101 ? 0.826 -12.117 20.647 1.00 47.16 101 GLU A CA 1
ATOM 789 C C . GLU A 1 101 ? -0.181 -13.129 20.103 1.00 47.16 101 GLU A C 1
ATOM 791 O O . GLU A 1 101 ? -1.400 -12.952 20.189 1.00 47.16 10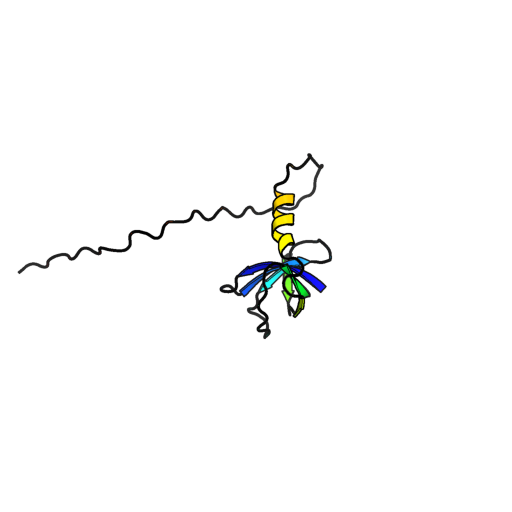1 GLU A O 1
ATOM 796 N N . SER A 1 102 ? 0.342 -14.158 19.446 1.00 46.50 102 SER A N 1
ATOM 797 C CA . SER A 1 102 ? -0.423 -15.298 18.974 1.00 46.50 102 SER A CA 1
ATOM 798 C C . SER A 1 102 ? -0.957 -16.040 20.193 1.00 46.50 102 SER A C 1
ATOM 800 O O . SER A 1 102 ? -0.284 -16.913 20.736 1.00 46.50 102 SER A O 1
ATOM 802 N N . LEU A 1 103 ? -2.156 -15.674 20.642 1.00 47.44 103 LEU A N 1
ATOM 803 C CA . LEU A 1 103 ? -2.911 -16.481 21.588 1.00 47.44 103 LEU A CA 1
ATOM 804 C C . LEU A 1 103 ? -3.233 -17.808 20.897 1.00 47.44 103 LEU A C 1
ATOM 806 O O . LEU A 1 103 ? -4.031 -17.870 19.959 1.00 47.44 103 LEU A O 1
ATOM 810 N N . SER A 1 104 ? -2.531 -18.849 21.338 1.00 46.94 104 SER A N 1
ATOM 811 C CA . SER A 1 104 ? -2.738 -20.235 20.955 1.00 46.94 104 SER A CA 1
ATOM 812 C C . SER A 1 104 ? -4.201 -20.605 21.164 1.00 46.94 104 SER A C 1
ATOM 814 O O . SER A 1 104 ? -4.736 -20.520 22.269 1.00 46.94 104 SER A O 1
ATOM 816 N N . ARG A 1 105 ? -4.849 -21.007 20.074 1.00 47.47 105 ARG A N 1
ATOM 817 C CA . ARG A 1 105 ? -6.171 -21.621 20.069 1.00 47.47 105 ARG A CA 1
ATOM 818 C C . ARG A 1 105 ? -6.016 -23.066 20.531 1.00 47.47 105 ARG A C 1
ATOM 820 O O . ARG A 1 105 ? -6.007 -23.958 19.700 1.00 47.47 105 ARG A O 1
ATOM 827 N N . ASP A 1 106 ? -5.900 -23.273 21.831 1.00 49.44 106 ASP A N 1
ATOM 828 C CA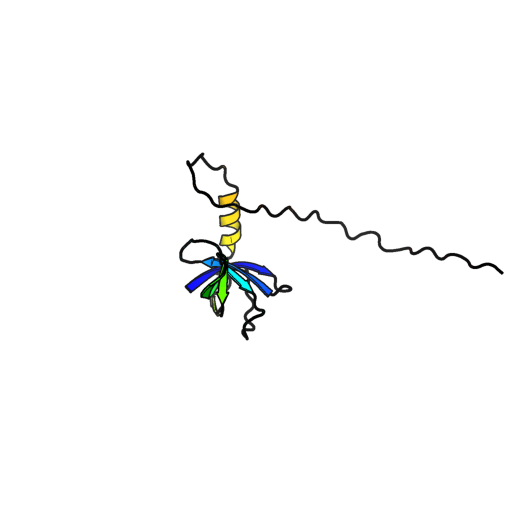 . ASP A 1 106 ? -6.155 -24.572 22.442 1.00 49.44 106 ASP A CA 1
ATOM 829 C C . ASP A 1 106 ? -6.848 -24.367 23.790 1.00 49.44 106 ASP A C 1
ATOM 831 O O . ASP A 1 106 ? -6.609 -23.381 24.478 1.00 49.44 106 ASP A O 1
ATOM 835 N N . GLU A 1 107 ? -7.753 -25.293 24.102 1.00 46.97 107 GLU A N 1
ATOM 836 C CA . GLU A 1 107 ? -8.634 -25.345 25.279 1.00 46.97 107 GLU A CA 1
ATOM 837 C C . GLU A 1 107 ? -9.957 -24.564 25.188 1.00 46.97 107 GLU A C 1
ATOM 839 O O . GLU A 1 107 ? -10.271 -23.643 25.942 1.00 46.97 107 GLU A O 1
ATOM 844 N N . ARG A 1 108 ? -10.832 -25.050 24.298 1.00 43.81 108 ARG A N 1
ATOM 845 C CA . ARG A 1 108 ? -12.285 -24.967 24.503 1.00 43.81 108 ARG A CA 1
ATOM 846 C C . ARG A 1 108 ? -12.927 -26.337 24.296 1.00 43.81 108 ARG A C 1
ATOM 848 O O . ARG A 1 108 ? -13.595 -26.570 23.296 1.00 43.81 108 ARG A O 1
ATOM 855 N N . THR A 1 109 ? -12.746 -27.227 25.266 1.00 44.62 109 THR A N 1
ATOM 856 C CA . THR A 1 109 ? -13.553 -28.446 25.419 1.00 44.62 109 THR A CA 1
ATOM 857 C C . THR A 1 109 ? -13.676 -28.787 26.894 1.00 44.62 109 THR A C 1
ATOM 859 O O . THR A 1 109 ? -12.667 -28.974 27.561 1.00 44.62 109 THR A O 1
ATOM 862 N N . GLY A 1 110 ? -14.917 -28.890 27.372 1.00 39.62 110 GLY A N 1
ATOM 863 C CA . GLY A 1 110 ? -15.236 -29.470 28.677 1.00 39.62 110 GLY A CA 1
ATOM 864 C C . GLY A 1 110 ? -16.076 -28.569 29.573 1.00 39.62 110 GLY A C 1
ATOM 865 O O . GLY A 1 110 ? -15.647 -28.211 30.661 1.00 39.62 110 GLY A O 1
ATOM 866 N N . ILE A 1 111 ? -17.274 -28.195 29.121 1.00 50.22 111 ILE A N 1
ATOM 867 C CA . ILE A 1 111 ? -18.340 -27.781 30.040 1.00 50.22 111 ILE A CA 1
ATOM 868 C C . ILE A 1 111 ? -18.711 -28.990 30.908 1.00 50.22 111 ILE A C 1
ATOM 870 O O . ILE A 1 111 ? -19.064 -30.045 30.387 1.00 50.22 111 ILE A O 1
ATOM 874 N N . SER A 1 112 ? -18.557 -28.828 32.219 1.00 40.22 112 SER A N 1
ATOM 875 C CA . SER A 1 112 ? -18.915 -29.799 33.247 1.00 40.22 112 SER A CA 1
ATOM 876 C C . SER A 1 112 ? -20.405 -30.133 33.188 1.00 40.22 112 SER A C 1
ATOM 878 O O . SER A 1 112 ? -21.245 -29.240 33.283 1.00 40.22 112 SER A O 1
ATOM 880 N N . GLU A 1 113 ? -20.725 -31.418 33.061 1.00 43.84 113 GLU A N 1
ATOM 881 C CA . GLU A 1 113 ? -22.068 -31.944 33.298 1.00 43.84 113 GLU A CA 1
ATOM 882 C C . GLU A 1 113 ? -22.248 -32.121 34.817 1.00 43.84 113 GLU A C 1
ATOM 884 O O . GLU A 1 113 ? -21.565 -32.919 35.460 1.00 43.84 113 GLU A O 1
ATOM 889 N N . GLU A 1 114 ? -23.115 -31.299 35.401 1.00 54.91 114 GLU A N 1
ATOM 890 C CA . GLU A 1 114 ? -23.576 -31.369 36.789 1.00 54.91 114 GLU A CA 1
ATOM 891 C C . GLU A 1 114 ? -24.677 -32.446 36.898 1.00 54.91 114 GLU A C 1
ATOM 893 O O . GLU A 1 114 ? -25.638 -32.388 36.126 1.00 54.91 114 GLU A O 1
ATOM 898 N N . PRO A 1 115 ? -24.602 -33.432 37.814 1.00 57.47 115 PRO A N 1
ATOM 899 C CA . PRO A 1 115 ? -25.691 -34.387 37.986 1.00 57.47 115 PRO A CA 1
ATOM 900 C C . PRO A 1 115 ? -26.792 -33.811 38.892 1.00 57.47 115 PRO A C 1
ATOM 902 O O . PRO A 1 115 ? -26.544 -33.446 40.042 1.00 57.47 115 PRO A O 1
ATOM 905 N N . ALA A 1 116 ? -28.025 -33.775 38.379 1.00 53.41 116 ALA A N 1
ATOM 906 C CA . ALA A 1 116 ? -29.223 -33.419 39.138 1.00 53.41 116 ALA A CA 1
ATOM 907 C C . ALA A 1 116 ? -29.655 -34.557 40.097 1.00 53.41 116 ALA A C 1
ATOM 909 O O . ALA A 1 116 ? -29.513 -35.731 39.744 1.00 53.41 116 ALA A O 1
ATOM 910 N N . PRO A 1 117 ? -30.211 -34.247 41.285 1.00 58.88 117 PRO A N 1
ATOM 911 C CA . PRO A 1 117 ? -30.581 -35.246 42.285 1.00 58.88 117 PRO A CA 1
ATOM 912 C C . PRO A 1 117 ? -32.046 -35.694 42.151 1.00 58.88 117 PRO A C 1
ATOM 914 O O . PRO A 1 117 ? -32.922 -34.836 42.047 1.00 58.88 117 PRO A O 1
ATOM 917 N N . VAL A 1 118 ? -32.312 -37.005 42.255 1.00 55.16 118 VAL A N 1
ATOM 918 C CA . VAL A 1 118 ? -33.544 -37.601 42.827 1.00 55.16 118 VAL A CA 1
ATOM 919 C C . VAL A 1 118 ? -33.197 -38.941 43.467 1.00 55.16 118 VAL A C 1
ATOM 921 O O . VAL A 1 118 ? -32.605 -39.784 42.759 1.00 55.16 118 VAL A O 1
#

pLDDT: mean 76.82, std 19.55, range [39.62, 96.44]

Radius of gyration: 21.15 Å; chains: 1; bounding box: 55×55×56 Å

Foldseek 3Di:
DKWFWLDADPVQQKTWTQDPVNDDIAIEHCPPDDDPDDHDGQFIWDFDWDADPNHIYTHDIDTPDPNPGNCVNVVVVCVVPPPDDPDDDDDDDDDDDPPPPPPDPDDDDDDDDDDDDD